Protein AF-A0A7Y8F533-F1 (afdb_monomer_lite)

pLDDT: mean 82.29, std 16.39, range [41.12, 96.31]

Structure (mmCIF, N/CA/C/O backbone):
data_AF-A0A7Y8F533-F1
#
_entry.id   AF-A0A7Y8F533-F1
#
loop_
_atom_site.group_PDB
_atom_site.id
_atom_site.type_symbol
_atom_site.label_atom_id
_atom_site.label_alt_id
_atom_site.label_comp_id
_atom_site.label_asym_id
_atom_site.label_entity_id
_atom_site.label_seq_id
_atom_site.pdbx_PDB_ins_code
_atom_site.Cartn_x
_atom_site.Cartn_y
_atom_site.Cartn_z
_atom_site.occupancy
_atom_site.B_iso_or_equiv
_atom_site.auth_seq_id
_atom_site.auth_comp_id
_atom_site.auth_asym_id
_atom_site.auth_atom_id
_atom_site.pdbx_PDB_model_num
ATOM 1 N N . MET A 1 1 ? 4.972 -22.796 7.175 1.00 41.12 1 MET A N 1
ATOM 2 C CA . MET A 1 1 ? 4.145 -21.576 7.296 1.00 41.12 1 MET A CA 1
ATOM 3 C C . MET A 1 1 ? 3.621 -21.188 5.924 1.00 41.12 1 MET A C 1
ATOM 5 O O . MET A 1 1 ? 4.401 -20.760 5.085 1.00 41.12 1 MET A O 1
ATOM 9 N N . THR A 1 2 ? 2.327 -21.355 5.667 1.00 49.56 2 THR A N 1
ATOM 10 C CA . THR 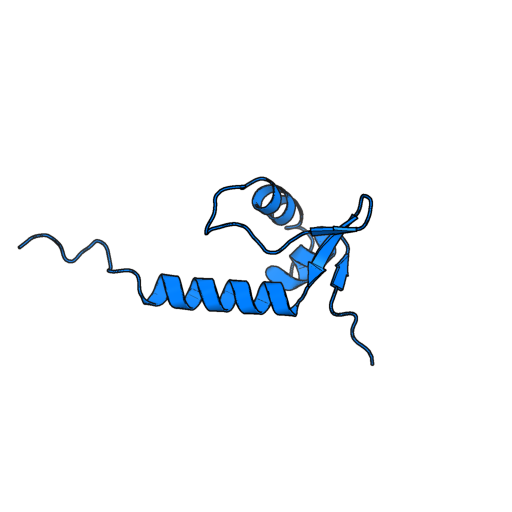A 1 2 ? 1.658 -20.775 4.495 1.00 49.56 2 THR A CA 1
ATOM 11 C C . THR A 1 2 ? 1.543 -19.269 4.722 1.00 49.56 2 THR A C 1
ATOM 13 O O . THR A 1 2 ? 0.622 -18.796 5.381 1.00 49.56 2 THR A O 1
ATOM 16 N N . TYR A 1 3 ? 2.532 -18.505 4.255 1.00 58.88 3 TYR A N 1
ATOM 17 C CA . TYR A 1 3 ? 2.453 -17.048 4.276 1.00 58.88 3 TYR A CA 1
ATOM 18 C C . TYR A 1 3 ? 1.341 -16.621 3.320 1.00 58.88 3 TYR A C 1
ATOM 20 O O . TYR A 1 3 ? 1.444 -16.825 2.111 1.00 58.88 3 TYR A O 1
ATOM 28 N N . SER A 1 4 ? 0.261 -16.055 3.854 1.00 72.69 4 SER A N 1
ATOM 29 C CA . SER A 1 4 ? -0.787 -15.447 3.038 1.00 72.69 4 SER A CA 1
ATOM 30 C C . SER A 1 4 ? -0.159 -14.421 2.087 1.00 72.69 4 SER A C 1
ATOM 32 O O . SER A 1 4 ? 0.383 -13.409 2.526 1.00 72.69 4 SER A O 1
ATOM 34 N N . ASN A 1 5 ? -0.229 -14.687 0.778 1.00 89.19 5 ASN A N 1
ATOM 35 C CA . ASN A 1 5 ? 0.318 -13.808 -0.268 1.00 89.19 5 ASN A CA 1
ATOM 36 C C . ASN A 1 5 ? -0.450 -12.470 -0.361 1.00 89.19 5 ASN A C 1
ATOM 38 O O . ASN A 1 5 ? 0.016 -11.505 -0.957 1.00 89.19 5 ASN A O 1
ATOM 42 N N . VAL A 1 6 ? -1.641 -12.390 0.236 1.00 93.19 6 VAL A N 1
ATOM 43 C CA . VAL A 1 6 ? -2.478 -11.187 0.233 1.00 93.19 6 VAL A CA 1
ATOM 44 C C . VAL A 1 6 ? -2.236 -10.370 1.502 1.00 93.19 6 VAL A C 1
ATOM 46 O O . VAL A 1 6 ? -2.354 -10.881 2.615 1.00 93.19 6 VAL A O 1
ATOM 49 N N . LEU A 1 7 ? -1.928 -9.090 1.316 1.00 94.38 7 LEU A N 1
ATOM 50 C CA . LEU A 1 7 ? -1.883 -8.062 2.348 1.00 94.38 7 LEU A CA 1
ATOM 51 C C . LEU A 1 7 ? -3.259 -7.404 2.448 1.00 94.38 7 LEU A C 1
ATOM 53 O O . LEU A 1 7 ? -3.808 -6.980 1.430 1.00 94.38 7 LEU A O 1
ATOM 57 N N . TYR A 1 8 ? -3.792 -7.302 3.665 1.00 94.75 8 TYR A N 1
ATOM 58 C CA . TYR A 1 8 ? -5.112 -6.735 3.934 1.00 94.75 8 TYR A CA 1
ATOM 59 C C . TYR A 1 8 ? -4.981 -5.377 4.624 1.00 94.75 8 TYR A C 1
ATOM 61 O O . TYR A 1 8 ? -4.437 -5.264 5.721 1.00 94.75 8 TYR A O 1
ATOM 69 N N . GLY A 1 9 ? -5.522 -4.346 3.988 1.00 94.56 9 GLY A N 1
ATOM 70 C CA . GLY A 1 9 ? -5.541 -2.976 4.476 1.00 94.56 9 GLY A CA 1
ATOM 71 C C . GLY A 1 9 ? -4.291 -2.171 4.120 1.00 94.56 9 GLY A C 1
ATOM 72 O O . GLY A 1 9 ? -3.181 -2.687 3.991 1.00 94.56 9 GLY A O 1
ATOM 73 N N . ALA A 1 10 ? -4.471 -0.851 4.026 1.00 94.12 10 ALA A N 1
ATOM 74 C CA . ALA A 1 10 ? -3.408 0.086 3.661 1.00 94.12 10 ALA A CA 1
ATOM 75 C C . ALA A 1 10 ? -2.198 0.046 4.612 1.00 94.12 10 ALA A C 1
ATOM 77 O O . ALA A 1 10 ? -1.077 0.269 4.168 1.00 94.12 10 ALA A O 1
ATOM 78 N N . LYS A 1 11 ? -2.403 -0.267 5.900 1.00 96.06 11 LYS A N 1
ATOM 79 C CA . LYS A 1 11 ? -1.314 -0.397 6.883 1.00 96.06 11 LYS A CA 1
ATOM 80 C C . LYS A 1 11 ? -0.413 -1.595 6.592 1.00 96.06 11 LYS A C 1
ATOM 82 O O . LYS A 1 11 ? 0.797 -1.423 6.539 1.00 96.06 11 LYS A O 1
ATOM 87 N N . ALA A 1 12 ? -0.990 -2.769 6.325 1.00 95.44 12 ALA A N 1
ATOM 88 C CA . ALA A 1 12 ? -0.217 -3.967 5.990 1.00 95.44 12 ALA A CA 1
ATOM 89 C C . ALA A 1 12 ? 0.565 -3.781 4.684 1.00 95.44 12 ALA A C 1
ATOM 91 O O . ALA A 1 12 ? 1.716 -4.197 4.574 1.00 95.44 12 ALA A O 1
ATOM 92 N N . ILE A 1 13 ? -0.050 -3.108 3.708 1.00 94.75 13 ILE A N 1
ATOM 93 C CA . ILE A 1 13 ? 0.616 -2.742 2.456 1.00 94.75 13 ILE A CA 1
ATOM 94 C C . ILE A 1 13 ? 1.760 -1.753 2.734 1.00 94.75 13 ILE A C 1
ATOM 96 O O . ILE A 1 13 ? 2.857 -1.946 2.225 1.00 94.75 13 ILE A O 1
ATOM 100 N N . ALA A 1 14 ? 1.558 -0.737 3.577 1.00 95.62 14 ALA A N 1
ATOM 101 C CA . ALA A 1 14 ? 2.598 0.237 3.913 1.00 95.62 14 ALA A CA 1
ATOM 102 C C . ALA A 1 14 ? 3.772 -0.370 4.697 1.00 95.62 14 ALA A C 1
ATOM 104 O O . ALA A 1 14 ? 4.921 -0.059 4.391 1.00 95.62 14 ALA A O 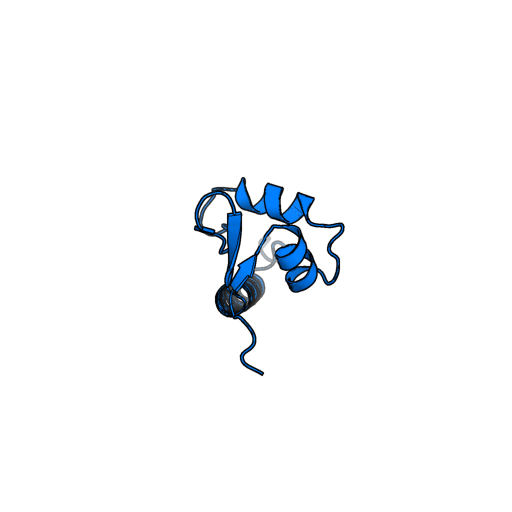1
ATOM 105 N N . ALA A 1 15 ? 3.503 -1.273 5.644 1.00 96.31 15 ALA A N 1
ATOM 106 C CA . ALA A 1 15 ? 4.539 -2.060 6.311 1.00 96.31 15 ALA A CA 1
ATOM 107 C C . ALA A 1 15 ? 5.378 -2.851 5.304 1.00 96.31 15 ALA A C 1
ATOM 109 O O . ALA A 1 15 ? 6.599 -2.857 5.401 1.00 96.31 15 ALA A O 1
ATOM 110 N N . TYR A 1 16 ? 4.734 -3.486 4.323 1.00 94.62 16 TYR A N 1
ATOM 111 C CA . TYR A 1 16 ? 5.440 -4.267 3.311 1.00 94.62 16 TYR A CA 1
ATOM 112 C C . TYR A 1 16 ? 6.268 -3.391 2.362 1.00 94.62 16 TYR A C 1
ATOM 114 O O . TYR A 1 16 ? 7.437 -3.668 2.133 1.00 94.62 16 TYR A O 1
ATOM 122 N N . VAL A 1 17 ? 5.676 -2.317 1.834 1.00 93.00 17 VAL A N 1
ATOM 123 C CA . VAL A 1 17 ? 6.295 -1.474 0.796 1.00 93.00 17 VAL A CA 1
ATOM 124 C C . VAL A 1 17 ? 7.341 -0.521 1.371 1.00 93.00 17 VAL A C 1
ATOM 126 O O . VAL A 1 17 ? 8.363 -0.270 0.743 1.00 93.00 17 VAL A O 1
ATOM 129 N N . PHE A 1 18 ? 7.083 0.052 2.547 1.00 92.56 18 PHE A N 1
ATOM 130 C CA . PHE A 1 18 ? 7.913 1.115 3.119 1.00 92.56 18 PHE A CA 1
ATOM 131 C C . PHE A 1 18 ? 8.628 0.726 4.415 1.00 92.56 18 PHE A C 1
ATOM 133 O O . PHE A 1 18 ? 9.330 1.575 4.972 1.00 92.56 18 PHE A O 1
ATOM 140 N N . GLY A 1 19 ? 8.400 -0.484 4.934 1.00 94.56 19 GLY A N 1
ATOM 141 C CA . GLY A 1 19 ? 8.868 -0.894 6.261 1.00 94.56 19 GLY A CA 1
ATOM 142 C C . GLY A 1 19 ? 8.186 -0.151 7.415 1.00 94.56 19 GLY A C 1
ATOM 143 O O . GLY A 1 19 ? 8.666 -0.217 8.541 1.00 94.56 19 GLY A O 1
ATOM 144 N N . ASP A 1 20 ? 7.111 0.600 7.144 1.00 95.12 20 ASP A N 1
ATOM 145 C CA . ASP A 1 20 ? 6.506 1.522 8.107 1.00 95.12 20 ASP A CA 1
ATOM 146 C C . ASP A 1 20 ? 4.995 1.676 7.871 1.00 95.12 20 ASP A C 1
ATOM 148 O O . ASP A 1 20 ? 4.545 2.262 6.880 1.00 95.12 20 ASP A O 1
ATOM 152 N N . GLU A 1 21 ? 4.201 1.174 8.819 1.00 95.31 21 GLU A N 1
ATOM 153 C CA . GLU A 1 21 ? 2.737 1.252 8.794 1.00 95.31 21 GLU A CA 1
ATOM 154 C C . GLU A 1 21 ? 2.206 2.688 8.878 1.00 95.31 21 GLU A C 1
ATOM 156 O O . GLU A 1 21 ? 1.104 2.962 8.392 1.00 95.31 21 GLU A O 1
ATOM 161 N N . ALA A 1 22 ? 2.964 3.629 9.458 1.00 95.88 22 ALA A N 1
ATOM 162 C CA . ALA A 1 22 ? 2.548 5.025 9.588 1.00 95.88 22 ALA A CA 1
ATOM 163 C C . ALA A 1 22 ? 2.387 5.709 8.220 1.00 95.88 22 ALA A C 1
ATOM 165 O O . ALA A 1 22 ? 1.643 6.682 8.087 1.00 95.88 22 ALA A O 1
ATOM 166 N N . LYS A 1 23 ? 3.005 5.152 7.171 1.00 94.44 23 LYS A N 1
ATOM 167 C CA . LYS A 1 23 ? 2.901 5.628 5.784 1.00 94.44 23 LYS A CA 1
ATOM 168 C C . LYS A 1 23 ? 1.654 5.124 5.048 1.00 94.44 23 LYS A C 1
ATOM 170 O O . LYS A 1 23 ? 1.557 5.306 3.835 1.00 94.44 23 LYS A O 1
ATOM 175 N N . TRP A 1 24 ? 0.672 4.540 5.742 1.00 95.00 24 TRP A N 1
ATOM 176 C CA . TRP A 1 24 ? -0.590 4.061 5.153 1.00 95.00 24 TRP A CA 1
ATOM 177 C C . TRP A 1 24 ? -1.320 5.111 4.300 1.00 95.00 24 TRP A C 1
ATOM 179 O O . TRP A 1 24 ? -1.948 4.760 3.302 1.00 95.00 24 TRP A O 1
ATOM 189 N N . SER A 1 25 ? -1.215 6.398 4.644 1.00 94.31 25 SER A N 1
ATOM 190 C CA . SER A 1 25 ? -1.832 7.488 3.877 1.00 94.31 25 SER A CA 1
ATOM 191 C C . SER A 1 25 ? -1.284 7.581 2.449 1.00 94.31 25 SER A C 1
ATOM 193 O O . SER A 1 25 ? -2.037 7.890 1.527 1.00 94.31 25 SER A O 1
ATOM 195 N N . ARG A 1 26 ? -0.009 7.226 2.237 1.00 91.75 26 ARG A N 1
ATOM 196 C CA . ARG A 1 26 ? 0.611 7.170 0.904 1.00 91.75 26 ARG A CA 1
ATOM 197 C C . ARG A 1 26 ? 0.024 6.058 0.048 1.00 91.75 26 ARG A C 1
ATOM 199 O O . ARG A 1 26 ? -0.151 6.256 -1.144 1.00 91.75 26 ARG A O 1
ATOM 206 N N . ILE A 1 27 ? -0.331 4.920 0.644 1.00 92.38 27 ILE A N 1
ATOM 207 C CA . ILE A 1 27 ? -1.000 3.828 -0.078 1.00 92.38 27 ILE A CA 1
ATOM 208 C C . ILE A 1 27 ? -2.378 4.278 -0.571 1.00 92.38 27 ILE A C 1
ATOM 210 O O . ILE A 1 27 ? -2.743 4.013 -1.713 1.00 92.38 27 ILE A O 1
ATOM 214 N N . ILE A 1 28 ? -3.127 5.016 0.256 1.00 90.69 28 ILE A N 1
ATOM 215 C CA . ILE A 1 28 ? -4.419 5.588 -0.150 1.00 90.69 28 ILE A CA 1
ATOM 216 C C . ILE A 1 28 ? -4.241 6.609 -1.275 1.00 90.69 28 ILE A C 1
ATOM 218 O O . ILE A 1 28 ? -5.011 6.592 -2.233 1.00 90.69 28 ILE A O 1
ATOM 222 N N . ASP A 1 29 ? -3.228 7.469 -1.183 1.00 90.00 29 ASP A N 1
ATOM 223 C CA . ASP A 1 29 ? -2.897 8.416 -2.247 1.00 90.00 29 ASP A CA 1
ATOM 224 C C . ASP A 1 29 ? -2.537 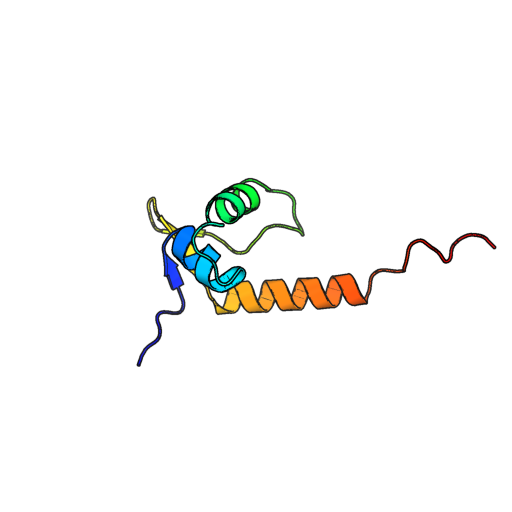7.693 -3.558 1.00 90.00 29 ASP A C 1
ATOM 226 O O . ASP A 1 29 ? -3.118 7.973 -4.603 1.00 90.00 29 ASP A O 1
ATOM 230 N N . MET A 1 30 ? -1.678 6.673 -3.496 1.00 86.94 30 MET A N 1
ATOM 231 C CA . MET A 1 30 ? -1.316 5.835 -4.645 1.00 86.94 30 MET A CA 1
ATOM 232 C C . MET A 1 30 ? -2.515 5.097 -5.248 1.00 86.94 30 MET A C 1
ATOM 234 O O . MET A 1 30 ? -2.556 4.899 -6.456 1.00 86.94 30 MET A O 1
ATOM 238 N N . ASN A 1 31 ? -3.504 4.716 -4.437 1.00 87.3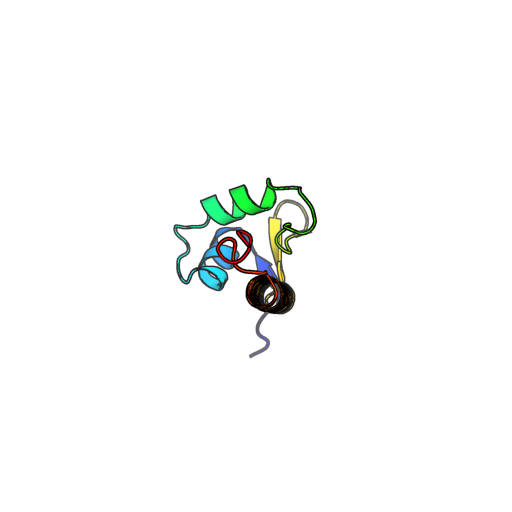8 31 ASN A N 1
ATOM 239 C CA . ASN A 1 31 ? -4.739 4.099 -4.919 1.00 87.38 31 ASN A CA 1
ATOM 240 C C . ASN A 1 31 ? -5.650 5.084 -5.665 1.00 87.38 31 ASN A C 1
ATOM 242 O O . ASN A 1 31 ? -6.421 4.675 -6.529 1.00 87.38 31 ASN A O 1
ATOM 246 N N . ARG A 1 32 ? -5.575 6.378 -5.331 1.00 85.00 32 ARG A N 1
ATOM 247 C CA . ARG A 1 32 ? -6.337 7.443 -6.002 1.00 85.00 32 ARG A CA 1
ATOM 248 C C . ARG A 1 32 ? -5.698 7.888 -7.313 1.00 85.00 32 ARG A C 1
ATOM 250 O O . ARG A 1 32 ? -6.405 8.391 -8.180 1.00 85.00 32 ARG A O 1
ATOM 257 N N . ARG A 1 33 ? -4.383 7.715 -7.458 1.00 78.12 33 ARG A N 1
ATOM 258 C CA . ARG A 1 33 ? -3.662 7.988 -8.706 1.00 78.12 33 ARG A CA 1
ATOM 259 C C . ARG A 1 33 ? -4.045 6.918 -9.734 1.00 78.12 33 ARG A C 1
ATOM 261 O O . ARG A 1 33 ? -3.559 5.791 -9.687 1.00 78.12 33 ARG A O 1
ATOM 268 N N . LEU A 1 34 ? -4.982 7.273 -10.611 1.00 62.09 34 LEU A N 1
ATOM 269 C CA . LEU A 1 34 ? -5.580 6.380 -11.609 1.00 62.09 34 LEU A CA 1
ATOM 270 C C . LEU A 1 34 ? -4.794 6.309 -12.924 1.00 62.09 34 LEU A C 1
ATOM 272 O O . LEU A 1 34 ? -5.132 5.483 -13.766 1.00 62.09 34 LEU A O 1
ATOM 276 N N . ASP A 1 35 ? -3.757 7.128 -13.09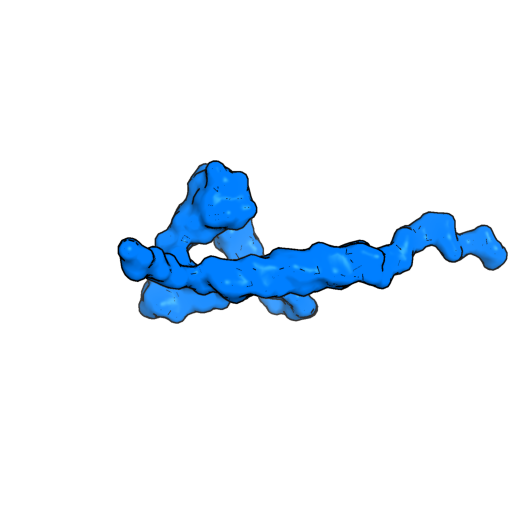4 1.00 68.50 35 ASP A N 1
ATOM 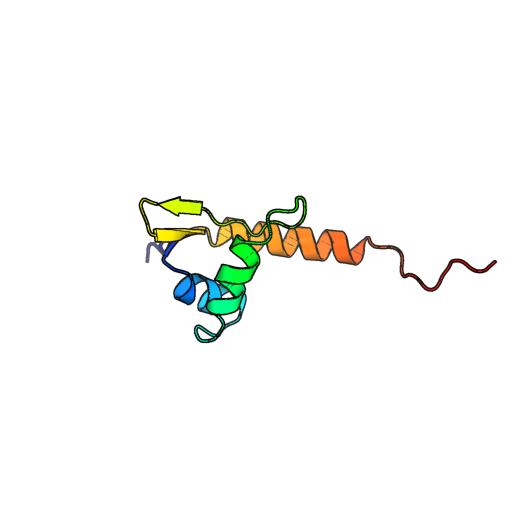277 C CA . ASP A 1 35 ? -3.067 7.231 -14.376 1.00 68.50 35 ASP A CA 1
ATOM 278 C C . ASP A 1 35 ? -2.195 5.997 -14.641 1.00 68.50 35 ASP A C 1
ATOM 280 O O . ASP A 1 35 ? -1.179 5.746 -13.981 1.00 68.50 35 ASP A O 1
ATOM 284 N N . GLU A 1 36 ? -2.592 5.207 -15.635 1.00 59.00 36 GLU A N 1
ATOM 285 C CA . GLU A 1 36 ? -1.709 4.244 -16.285 1.00 59.00 36 GLU A CA 1
ATOM 286 C C . GLU A 1 36 ? -0.562 4.985 -16.994 1.00 59.00 36 GLU A C 1
ATOM 288 O O . GLU A 1 36 ? -0.749 6.106 -17.468 1.00 59.00 36 GLU A O 1
ATOM 293 N N . PRO A 1 37 ? 0.649 4.403 -17.069 1.00 61.78 37 PRO A N 1
ATOM 294 C CA . PRO A 1 37 ? 1.063 3.077 -16.592 1.00 61.78 37 PRO A CA 1
ATOM 295 C C . PRO A 1 37 ? 1.445 3.044 -15.101 1.00 61.78 37 PRO A C 1
ATOM 297 O O . PRO A 1 37 ? 2.088 2.101 -14.640 1.00 61.78 37 PRO A O 1
ATOM 300 N N . HIS A 1 38 ? 1.121 4.090 -14.328 1.00 68.12 38 HIS A N 1
ATOM 301 C CA . HIS A 1 38 ? 1.729 4.311 -13.020 1.00 68.12 38 HIS A CA 1
ATOM 302 C C . HIS A 1 38 ? 0.998 3.711 -11.814 1.00 68.12 38 HIS A C 1
ATOM 304 O O . HIS A 1 38 ? 1.492 3.818 -10.684 1.00 68.12 38 HIS A O 1
ATOM 310 N N . ARG A 1 39 ? -0.137 3.058 -12.050 1.00 82.12 39 ARG A N 1
ATOM 311 C CA . ARG A 1 39 ? -1.020 2.539 -11.010 1.00 82.12 39 ARG A CA 1
ATOM 312 C C . ARG A 1 39 ? -0.357 1.436 -10.184 1.00 82.12 39 ARG A C 1
ATOM 314 O O . ARG A 1 39 ? 0.224 0.501 -10.725 1.00 82.12 39 ARG A O 1
ATOM 321 N N . PHE A 1 40 ? -0.464 1.546 -8.863 1.00 87.44 40 PHE A N 1
ATOM 322 C CA . PHE A 1 40 ? 0.045 0.547 -7.923 1.00 87.44 40 PHE A CA 1
ATOM 323 C C . PHE A 1 40 ? -0.911 -0.667 -7.842 1.00 87.44 40 PHE A C 1
ATOM 325 O O . PHE A 1 40 ? -2.130 -0.460 -7.864 1.00 87.44 40 PHE A O 1
ATOM 332 N N . PRO A 1 41 ? -0.411 -1.918 -7.755 1.00 90.88 41 PRO A N 1
ATOM 333 C CA . PRO A 1 41 ? -1.206 -3.137 -7.949 1.00 90.88 41 PRO A CA 1
ATOM 334 C C . PRO A 1 41 ? -2.059 -3.492 -6.718 1.00 90.88 41 PRO A C 1
ATOM 336 O O . PRO A 1 41 ? -1.784 -4.436 -5.975 1.00 90.88 41 PRO A O 1
ATOM 339 N N . MET A 1 42 ? -3.126 -2.723 -6.507 1.00 92.19 42 MET A N 1
ATOM 340 C CA . MET A 1 42 ? -4.117 -2.924 -5.447 1.00 92.19 42 MET A CA 1
ATOM 341 C C . MET A 1 42 ? -5.483 -3.300 -6.012 1.00 92.19 42 MET A C 1
ATOM 343 O O . MET A 1 42 ? -5.846 -2.931 -7.127 1.00 92.19 42 MET A O 1
ATOM 347 N N . PHE A 1 43 ? -6.267 -4.001 -5.201 1.00 92.31 43 PHE A N 1
ATOM 348 C CA . PHE A 1 43 ? -7.634 -4.410 -5.508 1.00 92.31 43 PHE A CA 1
ATOM 349 C C . PHE A 1 43 ? -8.482 -4.441 -4.233 1.00 92.31 43 PHE A C 1
ATOM 351 O O . PHE A 1 43 ? -7.949 -4.427 -3.127 1.00 92.31 43 PHE A O 1
ATOM 358 N N . TYR A 1 44 ? -9.805 -4.489 -4.369 1.00 92.56 44 TYR A N 1
ATOM 359 C CA . TYR A 1 44 ? -10.719 -4.574 -3.229 1.00 92.56 44 TYR A CA 1
ATOM 360 C C . TYR A 1 44 ? -11.295 -5.985 -3.086 1.00 92.56 44 TYR A C 1
ATOM 362 O O . TYR A 1 44 ? -11.723 -6.585 -4.071 1.00 92.56 44 TYR A O 1
ATOM 370 N N . ILE A 1 45 ? -11.334 -6.501 -1.855 1.00 92.56 45 ILE A N 1
ATOM 371 C CA . ILE A 1 45 ? -12.148 -7.662 -1.467 1.00 92.56 45 ILE A CA 1
ATOM 372 C C . ILE A 1 45 ? -13.237 -7.140 -0.529 1.00 92.56 45 ILE A C 1
ATOM 374 O O . ILE A 1 45 ? -12.959 -6.758 0.609 1.00 92.56 45 ILE A O 1
ATOM 378 N N . GLY A 1 46 ? -14.477 -7.071 -1.018 1.00 91.81 46 GLY A N 1
ATOM 379 C CA . GLY A 1 46 ? -15.549 -6.364 -0.313 1.00 91.81 46 GLY A CA 1
ATOM 380 C C . GLY A 1 46 ? -15.187 -4.888 -0.118 1.00 91.81 46 GLY A C 1
ATOM 381 O O . GLY A 1 46 ? -14.888 -4.191 -1.084 1.00 91.81 46 GLY A O 1
ATOM 382 N N . ALA A 1 47 ? -15.170 -4.422 1.132 1.00 90.56 47 ALA A N 1
ATOM 383 C CA . ALA A 1 47 ? -14.760 -3.060 1.492 1.00 90.56 47 ALA A CA 1
ATOM 384 C C . ALA A 1 47 ? -13.262 -2.934 1.850 1.00 90.56 47 ALA A C 1
ATOM 386 O O . ALA A 1 47 ? -12.794 -1.849 2.199 1.00 90.56 47 ALA A O 1
ATOM 387 N N . THR A 1 48 ? -12.496 -4.027 1.797 1.00 92.25 48 THR A N 1
ATOM 388 C CA . THR A 1 48 ? -11.096 -4.047 2.237 1.00 92.25 48 THR A CA 1
ATOM 389 C C . THR A 1 48 ? -10.150 -3.870 1.056 1.00 92.25 48 THR A C 1
ATOM 391 O O . THR A 1 48 ? -10.193 -4.637 0.096 1.00 92.25 48 THR A O 1
ATOM 394 N N . LEU A 1 49 ? -9.272 -2.865 1.144 1.00 93.75 49 LEU A N 1
ATOM 395 C CA . LEU A 1 49 ? -8.175 -2.665 0.197 1.00 93.75 49 LEU A CA 1
ATOM 396 C C . LEU A 1 49 ? -7.112 -3.742 0.410 1.00 93.75 49 LEU A C 1
ATOM 398 O O . LEU A 1 49 ? -6.607 -3.889 1.521 1.00 93.75 49 LEU A O 1
ATOM 402 N N . CYS A 1 50 ? -6.749 -4.448 -0.649 1.00 95.00 50 CYS A N 1
ATOM 403 C CA . CYS A 1 50 ? -5.801 -5.548 -0.625 1.00 95.00 50 CYS A CA 1
ATOM 404 C C . CYS A 1 50 ? -4.744 -5.400 -1.722 1.00 95.00 50 CYS A C 1
ATOM 406 O O . CYS A 1 50 ? -4.956 -4.749 -2.744 1.00 95.00 50 CYS A O 1
ATOM 408 N N . ALA A 1 51 ? -3.604 -6.054 -1.523 1.00 94.94 51 ALA A N 1
ATOM 409 C CA . ALA A 1 51 ? -2.580 -6.217 -2.550 1.00 94.94 51 ALA A CA 1
ATOM 410 C C . ALA A 1 51 ? -1.904 -7.581 -2.402 1.00 94.94 51 ALA A C 1
ATOM 412 O O . ALA A 1 51 ? -1.814 -8.119 -1.298 1.00 94.94 51 ALA A O 1
ATOM 413 N N . ARG A 1 52 ? -1.434 -8.159 -3.510 1.00 95.00 52 ARG A N 1
ATOM 414 C CA . ARG A 1 52 ? -0.606 -9.373 -3.470 1.00 95.00 52 ARG A CA 1
ATOM 415 C C . ARG A 1 52 ? 0.857 -8.972 -3.367 1.00 95.00 52 ARG A C 1
ATOM 417 O O . ARG A 1 52 ? 1.272 -8.089 -4.109 1.00 95.00 52 ARG A O 1
ATOM 424 N N . ARG A 1 53 ? 1.630 -9.642 -2.509 1.00 93.81 53 ARG A N 1
ATOM 425 C CA . ARG A 1 53 ? 3.071 -9.376 -2.359 1.00 93.81 53 ARG A CA 1
ATOM 426 C C . ARG A 1 53 ? 3.797 -9.534 -3.688 1.00 93.81 53 ARG A C 1
ATOM 428 O O . ARG A 1 53 ? 4.416 -8.587 -4.144 1.00 93.81 53 ARG A O 1
ATOM 435 N N . THR A 1 54 ? 3.564 -10.655 -4.370 1.00 93.44 54 THR A N 1
ATOM 436 C CA . THR A 1 54 ? 4.175 -10.921 -5.682 1.00 93.44 54 THR A CA 1
ATOM 437 C C . THR A 1 54 ? 3.862 -9.833 -6.708 1.00 93.44 54 THR A C 1
ATOM 439 O O . THR A 1 54 ? 4.748 -9.394 -7.420 1.00 93.44 54 THR A O 1
ATOM 442 N N . ALA A 1 55 ? 2.624 -9.327 -6.739 1.00 92.56 55 ALA A N 1
ATOM 443 C CA . ALA A 1 55 ? 2.253 -8.261 -7.667 1.00 92.56 55 ALA A CA 1
ATOM 444 C C . ALA A 1 55 ? 2.955 -6.934 -7.339 1.00 92.56 55 ALA A C 1
ATOM 446 O O . ALA A 1 55 ? 3.310 -6.193 -8.251 1.00 92.56 55 ALA A O 1
ATOM 447 N N . ILE A 1 56 ? 3.149 -6.630 -6.050 1.00 92.62 56 ILE A N 1
ATOM 448 C CA . ILE A 1 56 ? 3.936 -5.471 -5.612 1.00 92.62 56 ILE A CA 1
ATOM 449 C C . ILE A 1 56 ? 5.386 -5.627 -6.071 1.00 92.62 56 ILE A C 1
ATOM 451 O O . ILE A 1 56 ? 5.927 -4.686 -6.643 1.00 92.62 56 ILE A O 1
ATOM 455 N N . ASP A 1 57 ? 5.987 -6.796 -5.856 1.00 92.94 57 ASP A N 1
ATOM 456 C CA . ASP A 1 57 ? 7.381 -7.061 -6.223 1.00 92.94 57 ASP A CA 1
ATOM 457 C C . ASP A 1 57 ? 7.583 -6.948 -7.744 1.00 92.94 57 ASP A C 1
ATOM 459 O O . ASP A 1 57 ? 8.463 -6.216 -8.196 1.00 92.94 57 ASP A O 1
ATOM 463 N N . ASP A 1 58 ? 6.705 -7.573 -8.537 1.00 91.69 58 ASP A N 1
ATOM 464 C CA . ASP A 1 58 ? 6.716 -7.497 -10.006 1.00 91.69 58 ASP A CA 1
ATOM 465 C C . ASP A 1 58 ? 6.567 -6.048 -10.499 1.00 91.69 58 ASP A C 1
ATOM 467 O O . ASP A 1 58 ? 7.220 -5.617 -11.457 1.00 91.69 58 ASP A O 1
ATOM 471 N N . TRP A 1 59 ? 5.715 -5.264 -9.832 1.00 90.50 59 TRP A N 1
ATOM 472 C CA . TRP A 1 59 ? 5.522 -3.853 -10.145 1.00 90.50 59 TRP A CA 1
ATOM 473 C C . TRP A 1 59 ? 6.767 -3.026 -9.824 1.00 90.50 59 TRP A C 1
ATOM 475 O O . TRP A 1 59 ? 7.182 -2.234 -10.668 1.00 90.50 59 TRP A O 1
ATOM 485 N N . ILE A 1 60 ? 7.389 -3.218 -8.653 1.00 89.88 60 ILE A N 1
ATOM 486 C CA . ILE A 1 60 ? 8.635 -2.532 -8.275 1.00 89.88 60 ILE A CA 1
ATOM 487 C C . ILE A 1 60 ? 9.736 -2.864 -9.287 1.00 89.88 60 ILE A C 1
ATOM 489 O O . ILE A 1 60 ? 10.324 -1.942 -9.849 1.00 89.88 60 ILE A O 1
ATOM 493 N N . ALA A 1 61 ? 9.936 -4.144 -9.606 1.00 90.50 61 ALA A N 1
ATOM 494 C CA . ALA A 1 61 ? 10.923 -4.574 -10.595 1.00 90.50 61 ALA A CA 1
ATOM 495 C C . ALA A 1 61 ? 10.674 -3.934 -11.973 1.00 90.50 61 ALA A C 1
ATOM 497 O O . ALA A 1 61 ? 11.599 -3.443 -12.623 1.00 90.50 61 ALA A O 1
ATOM 498 N N . SER A 1 62 ? 9.409 -3.856 -12.399 1.00 87.31 62 SER A N 1
ATOM 499 C CA . SER A 1 62 ? 9.028 -3.183 -13.648 1.00 87.31 62 SER A CA 1
ATOM 500 C C . SER A 1 62 ? 9.345 -1.682 -13.619 1.00 87.31 62 SER A C 1
ATOM 502 O O . SER A 1 62 ? 9.749 -1.113 -14.634 1.00 87.31 62 SER A O 1
ATOM 504 N N . ARG A 1 63 ? 9.189 -1.020 -12.462 1.00 86.06 63 ARG A N 1
ATOM 505 C CA . ARG A 1 63 ? 9.549 0.397 -12.289 1.00 86.06 63 ARG A CA 1
ATOM 506 C C . ARG A 1 63 ? 11.040 0.629 -12.330 1.00 86.06 63 ARG A C 1
ATOM 508 O O . ARG A 1 63 ? 11.473 1.586 -12.964 1.00 86.06 63 ARG A O 1
ATOM 515 N N . GLU A 1 64 ? 11.800 -0.219 -11.659 1.00 86.25 64 GLU A N 1
ATOM 516 C CA . GLU A 1 64 ? 13.255 -0.141 -11.647 1.00 86.25 64 GLU A CA 1
ATOM 517 C C . GLU A 1 64 ? 13.805 -0.330 -13.062 1.00 86.25 64 GLU A C 1
ATOM 519 O O . GLU A 1 64 ? 14.577 0.505 -13.528 1.00 86.25 64 GLU A O 1
ATOM 524 N N . ALA A 1 65 ? 13.308 -1.327 -13.801 1.00 83.81 65 ALA A N 1
ATOM 525 C CA . ALA A 1 65 ? 13.681 -1.548 -15.197 1.00 83.81 65 ALA A CA 1
ATOM 526 C C . ALA A 1 65 ? 13.324 -0.357 -16.107 1.00 83.81 65 ALA A C 1
ATOM 528 O O . ALA A 1 65 ? 14.139 0.066 -16.929 1.00 83.81 65 ALA A O 1
ATOM 529 N N . ALA A 1 66 ? 12.128 0.221 -15.950 1.00 80.38 66 ALA A N 1
ATOM 530 C CA . ALA A 1 66 ? 11.719 1.400 -16.714 1.00 80.38 66 ALA A CA 1
ATOM 531 C C . ALA A 1 66 ? 12.567 2.639 -16.379 1.00 80.38 66 ALA A C 1
ATOM 533 O O . ALA A 1 66 ? 12.900 3.413 -17.274 1.00 80.38 66 ALA A O 1
ATOM 534 N N . ASN A 1 67 ? 12.940 2.818 -15.109 1.00 77.00 67 ASN A N 1
ATOM 535 C CA . ASN A 1 67 ? 13.767 3.938 -14.666 1.00 77.00 67 ASN A CA 1
ATOM 536 C C . ASN A 1 67 ? 15.226 3.797 -15.131 1.00 77.00 67 ASN A C 1
ATOM 538 O O . ASN A 1 67 ? 15.840 4.787 -15.513 1.00 77.00 67 ASN A O 1
ATOM 542 N N . CYS A 1 68 ? 15.769 2.575 -15.168 1.00 60.81 68 CYS A N 1
ATOM 543 C CA . CYS A 1 68 ? 17.097 2.303 -15.725 1.00 60.81 68 CYS A CA 1
ATOM 544 C C . CYS A 1 68 ? 17.180 2.535 -17.245 1.00 60.81 68 CYS A C 1
ATOM 546 O O . CYS A 1 68 ? 18.256 2.847 -17.744 1.00 60.81 68 CYS A O 1
ATOM 548 N N . ASN A 1 69 ? 16.063 2.421 -17.972 1.00 58.50 69 ASN A N 1
ATOM 549 C CA . ASN A 1 69 ? 15.991 2.659 -19.420 1.00 58.50 69 ASN A CA 1
ATOM 550 C C . ASN A 1 69 ? 15.602 4.101 -19.803 1.00 58.50 69 ASN A C 1
ATOM 552 O O . ASN A 1 69 ? 15.448 4.396 -20.991 1.00 58.50 69 ASN A O 1
ATOM 556 N N . ALA A 1 70 ? 15.413 5.005 -18.838 1.00 53.12 70 ALA A N 1
ATOM 557 C CA . ALA A 1 70 ? 15.087 6.395 -19.133 1.00 53.12 70 ALA A CA 1
ATOM 558 C C . ALA A 1 70 ? 16.349 7.157 -19.595 1.00 53.12 70 ALA A C 1
ATOM 560 O O . ALA A 1 70 ? 17.337 7.180 -18.858 1.00 53.12 70 ALA A O 1
ATOM 561 N N . PRO A 1 71 ? 16.351 7.810 -20.777 1.00 50.56 71 PRO A N 1
ATOM 562 C CA . PRO A 1 71 ? 17.450 8.690 -21.156 1.00 50.56 71 PRO A CA 1
ATOM 563 C C . PRO A 1 71 ? 17.531 9.843 -20.151 1.00 50.56 71 PRO A C 1
ATOM 565 O O . PRO A 1 71 ? 16.529 10.496 -19.847 1.00 50.56 71 PRO A O 1
ATOM 568 N N . THR A 1 72 ? 18.724 10.085 -19.615 1.00 55.72 72 THR A N 1
ATOM 569 C CA . THR A 1 72 ? 18.973 11.201 -18.704 1.00 55.72 72 THR A CA 1
ATOM 570 C C . THR A 1 72 ? 18.663 12.530 -19.422 1.00 55.72 72 THR A C 1
ATOM 572 O O . THR A 1 72 ? 19.031 12.705 -20.585 1.00 55.72 72 THR A O 1
ATOM 575 N N . PRO A 1 73 ? 18.003 13.510 -18.771 1.00 56.91 73 PRO A N 1
ATOM 576 C CA . PRO A 1 73 ? 17.625 14.775 -19.418 1.00 56.91 73 PRO A CA 1
ATOM 577 C C . PRO A 1 73 ? 18.796 15.674 -19.856 1.00 56.91 73 PRO A C 1
ATOM 579 O O . PRO A 1 73 ? 18.560 16.724 -20.446 1.00 56.91 73 PRO A O 1
ATOM 582 N N . HIS A 1 74 ? 20.046 15.310 -19.557 1.00 53.62 74 HIS A N 1
ATOM 583 C CA . HIS A 1 74 ? 21.207 16.189 -19.730 1.00 53.62 74 HIS A CA 1
ATOM 584 C C . HIS A 1 74 ? 21.986 15.997 -21.040 1.00 53.62 74 HIS A C 1
ATOM 586 O O . HIS A 1 74 ? 22.969 16.697 -21.250 1.00 53.62 74 HIS A O 1
ATOM 592 N N . GLU A 1 75 ? 21.543 15.123 -21.949 1.00 51.09 75 GLU A N 1
ATOM 593 C CA . GLU A 1 75 ? 22.296 14.788 -23.171 1.00 51.09 75 GLU A CA 1
ATOM 594 C C . GLU A 1 75 ? 21.591 15.207 -24.476 1.00 51.09 75 GLU A C 1
ATOM 596 O O . GLU A 1 75 ? 21.706 14.555 -25.511 1.00 51.09 75 GLU A O 1
ATOM 601 N N . LYS A 1 76 ? 20.833 16.312 -24.453 1.00 46.91 76 LYS A N 1
ATOM 602 C CA . LYS A 1 76 ? 20.318 16.957 -25.675 1.00 46.91 76 LYS A CA 1
ATOM 603 C C . LYS A 1 76 ? 20.603 18.455 -25.690 1.00 46.91 76 LYS A C 1
ATOM 605 O O . LYS A 1 76 ? 19.704 19.273 -25.529 1.00 46.91 76 LYS A O 1
ATOM 610 N N . ALA A 1 77 ? 21.865 18.792 -25.912 1.00 49.09 77 ALA A N 1
ATOM 611 C CA . ALA A 1 77 ? 22.266 20.064 -26.500 1.00 49.09 77 ALA A CA 1
ATOM 612 C C . ALA A 1 77 ? 23.568 19.827 -27.277 1.00 49.09 77 ALA A C 1
ATOM 614 O O . ALA A 1 77 ? 24.660 20.059 -26.764 1.00 49.09 77 ALA A O 1
ATOM 615 N N . ALA A 1 78 ? 23.422 19.277 -28.482 1.00 43.28 78 ALA A N 1
ATOM 616 C CA . ALA A 1 78 ? 24.414 19.350 -29.548 1.00 43.28 78 ALA A CA 1
ATOM 617 C C . ALA A 1 78 ? 23.822 20.214 -30.663 1.00 43.28 78 ALA A C 1
ATOM 619 O O . ALA A 1 78 ? 22.596 20.071 -30.898 1.00 43.28 78 ALA A O 1
#

Sequence (78 aa):
MTYSNVLYGAKAIAAYVFGDEAKWSRIIDMNRRLDEPHRFPMFYIGATLCARRTAIDDWIASREAANCNAPTPHEKAA

Foldseek 3Di:
DPDDQKQWALQSVCCLPPVGSVCSVVSVVLCVPPDPPRRQAWDDDPPIIMHGSVSNVVNVVVVVVVVVPDDDPPPPDD

Secondary structure (DSSP, 8-state):
----SEEEHHHHHHHHHHS-GGGHHHHHHHHH---TTS---EEEETTEEEEEHHHHHHHHHHHHHHHHTSPPTTS---

Radius of gyration: 15.48 Å; chains: 1; bounding box: 40×42×39 Å